Protein AF-A0A7V0LSQ2-F1 (afdb_monomer_lite)

Secondary structure (DSSP, 8-state):
---HHHHHHHHHTTS----HHHHHHTGGGPPEEEE-S-HHHHHT---TTPEE--GGGHHHHGGGT--SS--EEEE-SSSHHHHHHHHHHHHTT-

Radius of gyration: 13.19 Å; chains: 1; bounding box: 29×27×44 Å

Foldseek 3Di:
DDDLVRVQVVLLVVFDDDDPVRQVVCPPVRFAEEEQDDPVVVVVDDDPRHHYDHLVCCVVCVVVPDDLPGDYAYDYDPCRSRSVSRSVVVVVRD

Sequence (94 aa):
MFSYQEWTDRTRSRINEISVAELAARGDDAPLIIDIREDAEYAEGAIPGAVHIPRGFLENAIAEYADRDTEFVLYCSVGQRSALAAYALQQMGY

pLDDT: mean 92.44, std 6.97, range [62.09, 98.19]

Structure (mmCIF, N/CA/C/O backbone):
data_AF-A0A7V0LSQ2-F1
#
_entry.id   AF-A0A7V0LSQ2-F1
#
loop_
_atom_site.group_PDB
_atom_site.id
_atom_site.type_symbol
_atom_site.label_atom_id
_atom_site.label_alt_id
_atom_site.label_comp_id
_atom_site.label_asym_id
_atom_site.label_entity_id
_atom_site.label_seq_id
_atom_site.pdbx_PDB_ins_code
_atom_site.Cartn_x
_atom_site.Cartn_y
_atom_site.Cartn_z
_atom_site.occupancy
_atom_site.B_iso_or_equiv
_atom_site.auth_seq_id
_atom_site.auth_comp_id
_atom_site.auth_asym_id
_atom_site.auth_atom_id
_atom_site.pdbx_PDB_model_num
ATOM 1 N N . MET A 1 1 ? -4.355 6.684 -28.044 1.00 62.09 1 MET A N 1
ATOM 2 C CA . MET A 1 1 ? -3.432 6.057 -27.078 1.00 62.09 1 MET A CA 1
ATOM 3 C C . MET A 1 1 ? -3.396 6.977 -25.877 1.00 62.09 1 MET A C 1
ATOM 5 O O . MET A 1 1 ? -3.090 8.142 -26.076 1.00 62.09 1 MET A O 1
ATOM 9 N N . PHE A 1 2 ? -3.828 6.515 -24.704 1.00 67.56 2 PHE A N 1
ATOM 10 C CA . PHE A 1 2 ? -3.780 7.338 -23.492 1.00 67.56 2 PHE A CA 1
ATOM 11 C C . PHE A 1 2 ? -2.355 7.356 -22.945 1.00 67.56 2 PHE A C 1
ATOM 13 O O . PHE A 1 2 ? -1.646 6.350 -23.035 1.00 67.56 2 PHE A O 1
ATOM 20 N N . SER A 1 3 ? -1.945 8.490 -22.392 1.00 80.81 3 SER A N 1
ATOM 21 C CA . SER A 1 3 ? -0.712 8.595 -21.623 1.00 80.81 3 SER A CA 1
ATOM 22 C C . SER A 1 3 ? -0.847 7.878 -20.274 1.00 80.81 3 SER A C 1
ATOM 24 O O . SER A 1 3 ? -1.944 7.631 -19.769 1.00 80.81 3 SER A O 1
ATOM 26 N N . TYR A 1 4 ? 0.294 7.555 -19.667 1.00 73.88 4 TYR A N 1
ATOM 27 C CA . TYR A 1 4 ? 0.352 6.925 -18.345 1.00 73.88 4 TYR A CA 1
ATOM 28 C C . TYR A 1 4 ? -0.317 7.780 -17.250 1.00 73.88 4 TYR A C 1
ATOM 30 O O . TYR A 1 4 ? -0.971 7.252 -16.349 1.00 73.88 4 TYR A O 1
ATOM 38 N N . GLN A 1 5 ? -0.202 9.106 -17.359 1.00 74.38 5 GLN A N 1
ATOM 39 C CA . GLN A 1 5 ? -0.817 10.052 -16.425 1.00 74.38 5 GLN A CA 1
ATOM 40 C C . GLN A 1 5 ? -2.342 10.035 -16.543 1.00 74.38 5 GLN A C 1
ATOM 42 O O . GLN A 1 5 ? -3.023 9.804 -15.550 1.00 74.38 5 GLN A O 1
ATOM 47 N N . GLU A 1 6 ? -2.878 10.131 -17.764 1.00 78.19 6 GLU A N 1
ATOM 48 C CA . GLU A 1 6 ? -4.328 10.054 -17.997 1.00 78.19 6 GLU A CA 1
ATOM 49 C C . GLU A 1 6 ? -4.923 8.723 -17.521 1.00 78.19 6 GLU A C 1
ATOM 51 O O . GLU A 1 6 ? -6.065 8.670 -17.060 1.00 78.19 6 GLU A O 1
ATOM 56 N N . TRP A 1 7 ? -4.163 7.630 -17.629 1.00 74.69 7 TRP A N 1
ATOM 57 C CA . TRP A 1 7 ? -4.606 6.331 -17.130 1.00 74.69 7 TRP A CA 1
ATOM 58 C C . TRP A 1 7 ? -4.648 6.291 -15.600 1.00 74.69 7 TRP A C 1
ATOM 60 O O . TRP A 1 7 ? -5.617 5.797 -15.022 1.00 74.69 7 TRP A O 1
ATOM 70 N N . THR A 1 8 ? -3.645 6.873 -14.945 1.00 75.12 8 THR A N 1
ATOM 71 C CA . THR A 1 8 ? -3.582 6.967 -13.481 1.00 75.12 8 THR A CA 1
ATOM 72 C C . THR A 1 8 ? -4.711 7.840 -12.929 1.00 75.12 8 THR A C 1
ATOM 74 O O . THR A 1 8 ? -5.423 7.408 -12.023 1.00 75.12 8 THR A O 1
ATOM 77 N N . ASP A 1 9 ? -4.956 9.010 -13.521 1.00 80.00 9 ASP A N 1
ATOM 78 C CA . ASP A 1 9 ? -5.999 9.944 -13.071 1.00 80.00 9 ASP A CA 1
ATOM 79 C C . ASP A 1 9 ? -7.404 9.343 -13.193 1.00 80.00 9 ASP A C 1
ATOM 81 O O . ASP A 1 9 ? -8.240 9.463 -12.296 1.00 80.00 9 ASP A O 1
ATOM 85 N N . ARG A 1 10 ? -7.662 8.616 -14.286 1.00 79.81 10 ARG A N 1
ATOM 86 C CA . ARG A 1 10 ? -8.933 7.898 -14.474 1.00 79.81 10 ARG A CA 1
ATOM 87 C C . ARG A 1 10 ? -9.105 6.718 -13.527 1.00 79.81 10 ARG A C 1
ATOM 89 O O . ARG A 1 10 ? -10.236 6.310 -13.284 1.00 79.81 10 ARG A O 1
ATOM 96 N N . THR A 1 11 ? -8.005 6.148 -13.052 1.00 83.62 11 THR A N 1
ATOM 97 C CA . THR A 1 11 ? -8.022 5.015 -12.127 1.00 83.62 11 THR A CA 1
ATOM 98 C C . THR A 1 11 ? -8.295 5.482 -10.703 1.00 83.62 11 THR A C 1
ATOM 100 O O . THR A 1 11 ? -9.098 4.872 -10.004 1.00 83.62 11 THR A O 1
ATOM 103 N N . ARG A 1 12 ? -7.712 6.619 -10.310 1.00 84.75 12 ARG A N 1
ATOM 104 C CA . ARG A 1 12 ? -7.924 7.246 -8.998 1.00 84.75 12 ARG A CA 1
ATOM 105 C C . ARG A 1 12 ? -9.395 7.533 -8.693 1.00 84.75 12 ARG A C 1
ATOM 107 O O . ARG A 1 12 ? -9.831 7.330 -7.572 1.00 84.75 12 ARG A O 1
ATOM 114 N N . SER A 1 13 ? -10.199 7.898 -9.695 1.00 86.38 13 SER A N 1
ATOM 115 C CA . SER A 1 13 ? -11.646 8.112 -9.508 1.00 86.38 13 SER A CA 1
ATOM 116 C C . SER A 1 13 ? -12.475 6.832 -9.327 1.00 86.38 13 SER A C 1
ATOM 118 O O . SER A 1 13 ? -13.687 6.917 -9.134 1.00 86.38 13 SER A O 1
ATOM 120 N N . ARG A 1 14 ? -11.854 5.649 -9.420 1.00 89.00 14 ARG A N 1
ATOM 121 C CA . ARG A 1 14 ? -12.516 4.338 -9.304 1.00 89.00 14 ARG A CA 1
ATOM 122 C C . ARG A 1 14 ? -12.116 3.558 -8.057 1.00 89.00 14 ARG A C 1
ATOM 124 O O . ARG A 1 14 ? -12.697 2.509 -7.810 1.00 89.00 14 ARG A O 1
ATOM 131 N N . ILE A 1 15 ? -11.148 4.060 -7.302 1.00 93.38 15 ILE A N 1
ATOM 132 C CA . ILE A 1 15 ? -10.631 3.442 -6.083 1.00 93.38 15 ILE A CA 1
ATOM 133 C C . ILE A 1 15 ? -10.962 4.326 -4.882 1.00 93.38 15 ILE A C 1
ATOM 135 O O . ILE A 1 15 ? -11.222 5.520 -5.029 1.00 93.38 15 ILE A O 1
ATOM 139 N N . ASN A 1 16 ? -10.904 3.744 -3.688 1.00 93.38 16 ASN A N 1
ATOM 140 C CA . ASN A 1 16 ? -10.918 4.520 -2.456 1.00 93.38 16 ASN A CA 1
ATOM 141 C C . ASN A 1 16 ? -9.482 4.944 -2.129 1.00 93.38 16 ASN A C 1
ATOM 143 O O . ASN A 1 16 ? -8.594 4.098 -2.026 1.00 93.38 16 ASN A O 1
ATOM 147 N N . GLU A 1 17 ? -9.252 6.247 -1.972 1.00 94.12 17 GLU A N 1
ATOM 148 C CA . GLU A 1 17 ? -7.991 6.789 -1.461 1.00 94.12 17 GLU A CA 1
ATOM 149 C C . GLU A 1 17 ? -8.188 7.254 -0.015 1.00 94.12 17 GLU A C 1
ATOM 151 O O . GLU A 1 17 ? -9.220 7.831 0.326 1.00 94.12 17 GLU A O 1
ATOM 156 N N . ILE A 1 18 ? -7.183 7.016 0.824 1.00 94.69 18 ILE A N 1
ATOM 157 C CA . ILE A 1 18 ? -7.117 7.511 2.199 1.00 94.69 18 ILE A CA 1
ATOM 158 C C . ILE A 1 18 ? -5.820 8.296 2.366 1.00 94.69 18 ILE A C 1
ATOM 160 O O . ILE A 1 18 ? -4.764 7.888 1.870 1.00 94.69 18 ILE A O 1
ATOM 164 N N . SER A 1 19 ? -5.881 9.444 3.038 1.00 93.38 19 SER A N 1
ATOM 165 C CA . SER A 1 19 ? -4.674 10.203 3.354 1.00 93.38 19 SER A CA 1
ATOM 166 C C . SER A 1 19 ? -3.883 9.541 4.485 1.00 93.38 19 SER A C 1
ATOM 168 O O . SER A 1 19 ? -4.422 8.823 5.326 1.00 93.38 19 SER A O 1
ATOM 170 N N . VAL A 1 20 ? -2.585 9.843 4.561 1.00 91.50 20 VAL A N 1
ATOM 171 C CA . VAL A 1 20 ? -1.721 9.366 5.656 1.00 91.50 20 VAL A CA 1
ATOM 172 C C . VAL A 1 20 ? -2.253 9.811 7.023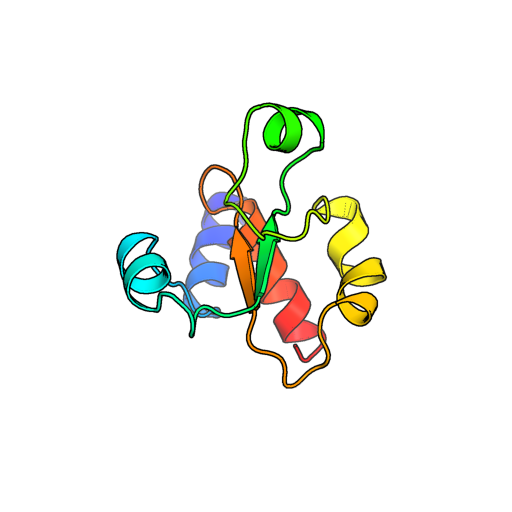 1.00 91.50 20 VAL A C 1
ATOM 174 O O . VAL A 1 20 ? -2.189 9.049 7.982 1.00 91.50 20 VAL A O 1
ATOM 177 N N . ALA A 1 21 ? -2.807 11.024 7.115 1.00 93.00 21 ALA A N 1
ATOM 178 C CA . ALA A 1 21 ? -3.364 11.550 8.357 1.00 93.00 21 ALA A CA 1
ATOM 179 C C . ALA A 1 21 ? -4.626 10.789 8.793 1.00 93.00 21 ALA A C 1
ATOM 181 O O . ALA A 1 21 ? -4.760 10.461 9.968 1.00 93.00 21 ALA A O 1
ATOM 182 N N . GLU A 1 22 ? -5.524 10.476 7.857 1.00 94.06 22 GLU A N 1
ATOM 183 C CA . GLU A 1 22 ? -6.728 9.684 8.139 1.00 94.06 22 GLU A CA 1
ATOM 184 C C . GLU A 1 22 ? -6.382 8.242 8.513 1.00 94.06 22 GLU A C 1
ATOM 186 O O . GLU A 1 22 ? -6.964 7.705 9.451 1.00 94.06 22 GLU A O 1
ATOM 191 N N . LEU A 1 23 ? -5.408 7.631 7.828 1.00 93.69 23 LEU A N 1
ATOM 192 C CA . LEU A 1 23 ? -4.931 6.291 8.167 1.00 93.69 23 LEU A CA 1
ATOM 193 C C . LEU A 1 23 ? -4.310 6.266 9.569 1.00 93.69 23 LEU A C 1
ATOM 195 O O . LEU A 1 23 ? -4.642 5.400 10.372 1.00 93.69 23 LEU A O 1
ATOM 199 N N . ALA A 1 24 ? -3.465 7.248 9.894 1.00 91.00 24 ALA A N 1
ATOM 200 C CA . ALA A 1 24 ? -2.858 7.366 11.218 1.00 91.00 24 ALA A CA 1
ATOM 201 C C . ALA A 1 24 ? -3.900 7.610 12.322 1.00 91.00 24 ALA A C 1
ATOM 203 O O . ALA A 1 24 ? -3.747 7.106 13.433 1.00 91.00 24 ALA A O 1
ATOM 204 N N . ALA A 1 25 ? -4.974 8.346 12.021 1.00 94.69 25 ALA A N 1
ATOM 205 C CA . ALA A 1 25 ? -6.061 8.596 12.963 1.00 94.69 25 ALA A CA 1
ATOM 206 C C . ALA A 1 25 ? -6.858 7.331 13.327 1.00 94.69 25 ALA A C 1
ATOM 208 O O . ALA A 1 25 ? -7.537 7.338 14.353 1.00 94.69 25 ALA A O 1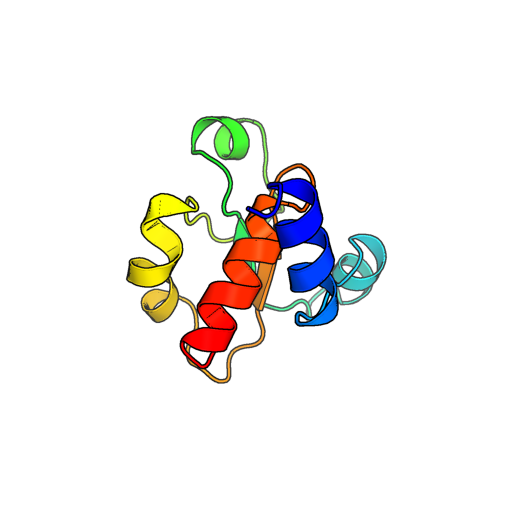
ATOM 209 N N . ARG A 1 26 ? 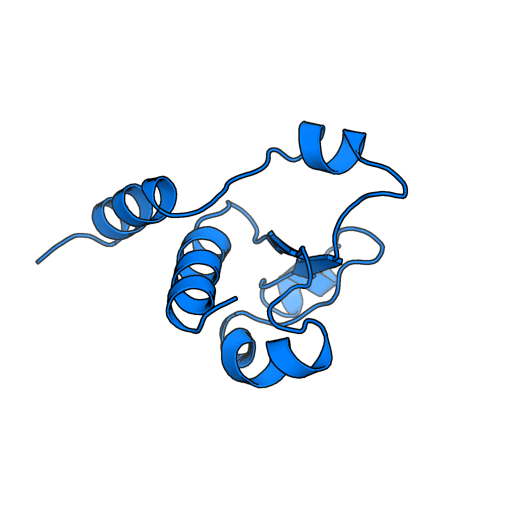-6.767 6.253 12.531 1.00 92.31 26 ARG A N 1
ATOM 210 C CA . ARG A 1 26 ? -7.398 4.966 12.862 1.00 92.31 26 ARG A CA 1
ATOM 211 C C . ARG A 1 26 ? -6.685 4.206 13.984 1.00 92.31 26 ARG A C 1
ATOM 213 O O . ARG A 1 26 ? -7.326 3.400 14.644 1.00 92.31 26 ARG A O 1
ATOM 220 N N . GLY A 1 27 ? -5.404 4.481 14.247 1.00 90.06 27 GLY A N 1
ATOM 221 C CA . GLY A 1 27 ? -4.669 3.858 15.354 1.00 90.06 27 GLY A CA 1
ATOM 222 C C . GLY A 1 27 ? -4.698 2.326 15.301 1.00 90.06 27 GLY A C 1
ATOM 223 O O . GLY A 1 27 ? -4.328 1.742 14.287 1.00 90.06 27 GLY A O 1
ATOM 224 N N . ASP A 1 28 ? -5.150 1.691 16.384 1.00 88.88 28 ASP A N 1
ATOM 225 C CA . ASP A 1 28 ? -5.245 0.226 16.493 1.00 88.88 28 ASP A CA 1
ATOM 226 C C . ASP A 1 28 ? -6.339 -0.386 15.592 1.00 88.88 28 ASP A C 1
ATOM 228 O O . ASP A 1 2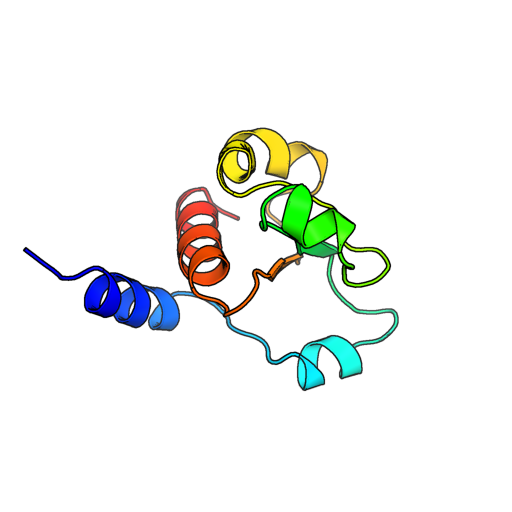8 ? -6.278 -1.573 15.283 1.00 88.88 28 ASP A O 1
ATOM 232 N N . ASP A 1 29 ? -7.297 0.423 15.123 1.00 91.19 29 ASP A N 1
ATOM 233 C CA . ASP A 1 29 ? -8.328 0.027 14.152 1.00 91.19 29 ASP A CA 1
ATOM 234 C C . ASP A 1 29 ? -7.861 0.239 12.696 1.00 91.19 29 ASP A C 1
ATOM 236 O O . ASP A 1 29 ? -8.666 0.253 11.756 1.00 91.19 29 ASP A O 1
ATOM 240 N N . ALA A 1 30 ? -6.563 0.484 12.479 1.00 91.62 30 ALA A N 1
ATOM 241 C CA . ALA A 1 30 ? -6.019 0.610 11.137 1.00 91.62 30 ALA A CA 1
ATOM 242 C C . ALA A 1 30 ? -6.144 -0.725 10.373 1.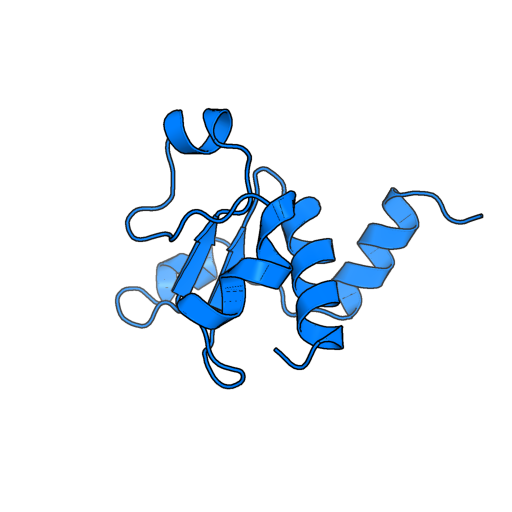00 91.62 30 ALA A C 1
ATOM 244 O O . ALA A 1 30 ? -5.846 -1.787 10.924 1.00 91.62 30 ALA A O 1
ATOM 245 N N . PRO A 1 31 ? -6.557 -0.684 9.093 1.00 95.19 31 PRO A N 1
ATOM 246 C CA . PRO A 1 31 ? -6.628 -1.876 8.257 1.00 95.19 31 PRO A CA 1
ATOM 247 C C . PRO A 1 31 ? -5.233 -2.442 7.978 1.00 95.19 31 PRO A C 1
ATOM 249 O O . PRO A 1 31 ? -4.214 -1.792 8.227 1.00 95.19 31 PRO A O 1
ATOM 252 N N . LEU A 1 32 ? -5.182 -3.635 7.382 1.00 96.00 32 LEU A N 1
ATOM 253 C CA . LEU A 1 32 ? -3.927 -4.222 6.917 1.00 96.00 32 LEU A CA 1
ATOM 254 C C . LEU A 1 32 ? -3.216 -3.253 5.958 1.00 96.00 32 LEU A C 1
ATOM 256 O O . LEU A 1 32 ? -3.776 -2.840 4.944 1.00 96.00 32 LEU A O 1
ATOM 260 N N . ILE A 1 33 ? -1.966 -2.908 6.256 1.00 97.06 33 ILE A N 1
ATOM 261 C CA . ILE A 1 33 ? -1.160 -2.026 5.409 1.00 97.06 33 ILE A CA 1
ATOM 262 C C . ILE A 1 33 ? -0.227 -2.888 4.564 1.00 97.06 33 ILE A C 1
ATOM 264 O O . ILE A 1 33 ? 0.531 -3.692 5.103 1.00 97.06 33 ILE A O 1
ATOM 268 N N . ILE A 1 34 ? -0.252 -2.696 3.246 1.00 98.00 34 ILE A N 1
ATOM 269 C CA . ILE A 1 34 ? 0.588 -3.433 2.302 1.00 98.00 34 ILE A CA 1
ATOM 270 C C . ILE A 1 34 ? 1.504 -2.455 1.567 1.00 98.00 34 ILE A C 1
ATOM 272 O O . ILE A 1 34 ? 1.052 -1.577 0.823 1.00 98.00 34 ILE A O 1
ATOM 276 N N . ASP A 1 35 ? 2.806 -2.619 1.772 1.00 98.06 35 ASP A N 1
ATOM 277 C CA . ASP A 1 35 ? 3.843 -1.910 1.035 1.00 98.06 35 ASP A 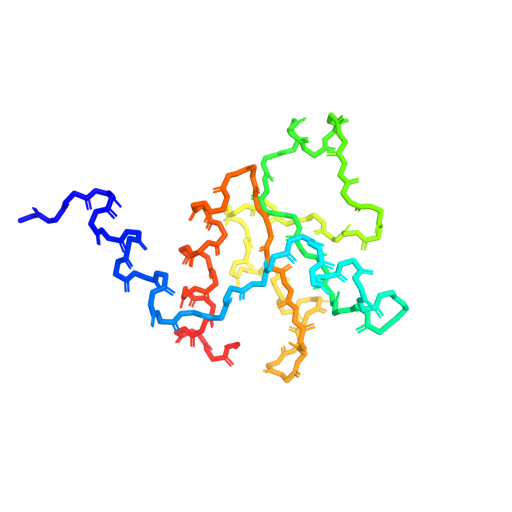CA 1
ATOM 278 C C . ASP A 1 35 ? 4.125 -2.642 -0.276 1.00 98.06 35 ASP A C 1
ATOM 280 O O . ASP A 1 35 ? 4.563 -3.792 -0.265 1.00 98.06 35 ASP A O 1
ATOM 284 N N . ILE A 1 36 ? 3.893 -1.968 -1.403 1.00 98.19 36 ILE A N 1
ATOM 285 C CA . ILE A 1 36 ? 4.124 -2.543 -2.734 1.00 98.19 36 ILE A CA 1
ATOM 286 C C . ILE A 1 36 ? 5.365 -1.993 -3.444 1.00 98.19 36 ILE A C 1
ATOM 288 O O . ILE A 1 36 ? 5.507 -2.146 -4.665 1.00 98.19 36 ILE A O 1
ATOM 292 N N . ARG A 1 37 ? 6.231 -1.286 -2.712 1.00 98.06 37 ARG A N 1
ATOM 293 C CA . ARG A 1 37 ? 7.508 -0.780 -3.225 1.00 98.06 37 ARG A CA 1
ATOM 294 C C . ARG A 1 37 ? 8.510 -1.917 -3.428 1.00 98.06 37 ARG A C 1
ATOM 296 O O . ARG A 1 37 ? 8.303 -3.041 -2.977 1.00 98.06 37 ARG A O 1
ATOM 303 N N . GLU A 1 38 ? 9.599 -1.610 -4.122 1.00 96.69 38 GLU A N 1
ATOM 304 C CA . GLU A 1 38 ? 10.696 -2.561 -4.319 1.00 96.69 38 GLU A CA 1
ATOM 305 C C . GLU A 1 38 ? 11.454 -2.820 -3.006 1.00 96.69 38 GLU A C 1
ATOM 307 O O . GLU A 1 38 ? 11.470 -1.969 -2.113 1.00 96.69 38 GLU A O 1
ATOM 312 N N . ASP A 1 39 ? 12.142 -3.961 -2.916 1.00 96.06 39 ASP A N 1
ATOM 313 C CA . ASP A 1 39 ? 12.883 -4.403 -1.723 1.00 96.06 39 ASP A CA 1
ATOM 314 C C . ASP A 1 39 ? 13.852 -3.341 -1.184 1.00 96.06 39 ASP A C 1
ATOM 316 O O . ASP A 1 39 ? 13.957 -3.141 0.025 1.00 96.06 39 ASP A O 1
ATOM 320 N N . ALA A 1 40 ? 14.537 -2.624 -2.080 1.00 96.31 40 ALA A N 1
ATOM 321 C CA . ALA A 1 40 ? 15.468 -1.565 -1.701 1.00 96.31 40 ALA A CA 1
ATOM 322 C C . ALA A 1 40 ? 14.758 -0.393 -0.999 1.00 96.31 40 ALA A C 1
ATOM 324 O O . ALA A 1 40 ? 15.237 0.090 0.021 1.00 96.31 40 ALA A O 1
ATOM 325 N N . GLU A 1 41 ? 13.590 0.024 -1.499 1.00 96.25 41 GLU A N 1
ATOM 326 C CA . GLU A 1 41 ? 12.801 1.110 -0.903 1.00 96.25 41 GLU A CA 1
ATOM 327 C C . GLU A 1 41 ? 12.198 0.696 0.449 1.00 96.25 41 GLU A C 1
ATOM 329 O O . GLU A 1 41 ? 12.056 1.527 1.346 1.00 96.25 41 GLU A O 1
ATOM 334 N N . TYR A 1 42 ? 11.823 -0.580 0.595 1.00 95.94 42 TYR A N 1
ATOM 335 C CA . TYR A 1 42 ? 11.340 -1.129 1.863 1.00 95.94 42 TYR A CA 1
ATOM 336 C C . TYR A 1 42 ? 12.462 -1.191 2.910 1.00 95.94 42 TYR A C 1
ATOM 338 O O . TYR A 1 42 ? 12.258 -0.810 4.064 1.00 95.94 42 TYR A O 1
ATOM 346 N N . ALA A 1 43 ? 13.667 -1.601 2.498 1.00 95.31 43 ALA A N 1
ATOM 347 C CA . ALA A 1 43 ? 14.843 -1.678 3.363 1.00 95.31 43 ALA A CA 1
ATOM 348 C C . ALA A 1 43 ? 15.319 -0.307 3.881 1.00 95.31 43 ALA A C 1
ATOM 350 O O . ALA A 1 43 ? 15.905 -0.233 4.961 1.00 95.31 43 ALA A O 1
ATOM 351 N N . GLU A 1 44 ? 15.046 0.778 3.150 1.00 95.81 44 GLU A N 1
ATOM 352 C CA . GLU A 1 44 ? 15.312 2.157 3.593 1.00 95.81 44 GLU A CA 1
ATOM 353 C C . GLU A 1 44 ? 14.369 2.631 4.714 1.00 95.81 44 GLU A C 1
ATOM 355 O O . GLU A 1 44 ? 14.648 3.625 5.386 1.00 95.81 44 GLU A O 1
ATOM 360 N N . GLY A 1 45 ? 13.268 1.914 4.941 1.00 94.31 45 GLY A N 1
ATOM 361 C CA . GLY A 1 45 ? 12.282 2.206 5.971 1.00 94.31 45 GLY A CA 1
ATOM 362 C C . GLY A 1 45 ? 10.858 2.033 5.454 1.00 94.31 45 GLY A C 1
ATOM 363 O O . GLY A 1 45 ? 10.539 2.358 4.308 1.00 94.31 45 GLY A O 1
ATOM 364 N N . ALA A 1 46 ? 9.978 1.548 6.325 1.00 95.75 46 ALA A N 1
ATOM 365 C CA . ALA A 1 46 ? 8.584 1.256 6.014 1.00 95.75 46 ALA A CA 1
ATOM 366 C C . ALA A 1 46 ? 7.669 1.606 7.191 1.00 95.75 46 ALA A C 1
ATOM 368 O O . ALA A 1 46 ? 8.133 1.831 8.313 1.00 95.75 46 ALA A O 1
ATOM 369 N N . ILE A 1 47 ? 6.362 1.652 6.928 1.00 93.25 47 ILE A N 1
ATOM 370 C CA . ILE A 1 47 ? 5.362 1.834 7.981 1.00 93.25 47 ILE A CA 1
ATOM 371 C C . ILE A 1 47 ? 5.431 0.616 8.922 1.00 93.25 47 ILE A C 1
ATOM 373 O O . ILE A 1 47 ? 5.342 -0.517 8.443 1.00 93.25 47 ILE A O 1
ATOM 377 N N . PRO A 1 48 ? 5.600 0.803 10.246 1.00 91.69 48 PRO A N 1
ATOM 378 C CA . PRO A 1 48 ? 5.629 -0.311 11.188 1.00 91.69 48 PRO A CA 1
ATOM 379 C C . PRO A 1 48 ? 4.368 -1.175 11.086 1.00 91.69 48 PRO A C 1
ATOM 381 O O . PRO A 1 48 ? 3.258 -0.652 11.076 1.00 91.69 48 PRO A O 1
ATOM 384 N N . GLY A 1 49 ? 4.546 -2.495 11.014 1.00 92.19 49 GLY A N 1
ATOM 385 C CA . GLY A 1 49 ? 3.440 -3.448 10.871 1.00 92.19 49 GLY A CA 1
ATOM 386 C C . GLY A 1 49 ? 2.930 -3.637 9.439 1.00 92.19 49 GLY A C 1
ATOM 387 O O . GLY A 1 49 ? 2.067 -4.486 9.229 1.00 92.19 49 GLY A O 1
ATOM 388 N N . ALA A 1 50 ? 3.464 -2.909 8.453 1.00 95.88 50 ALA A N 1
ATOM 389 C CA . ALA A 1 50 ? 3.126 -3.153 7.057 1.00 95.88 50 ALA A CA 1
ATOM 390 C C . ALA A 1 50 ? 3.660 -4.510 6.575 1.00 95.88 50 ALA A C 1
ATOM 392 O O . ALA A 1 50 ? 4.786 -4.906 6.883 1.00 95.88 50 ALA A O 1
ATOM 393 N N . VAL A 1 51 ? 2.855 -5.196 5.767 1.00 97.25 51 VAL A N 1
ATOM 394 C CA . VAL A 1 51 ? 3.275 -6.377 5.012 1.00 97.25 51 VAL A CA 1
ATOM 395 C C . VAL A 1 51 ? 3.915 -5.912 3.713 1.00 97.25 51 VAL A C 1
ATOM 397 O O . VAL A 1 51 ? 3.350 -5.095 2.990 1.00 97.25 51 VAL A O 1
ATOM 400 N N . HIS A 1 52 ? 5.090 -6.439 3.394 1.00 98.06 52 HIS A N 1
ATOM 401 C CA . HIS A 1 52 ? 5.776 -6.112 2.150 1.00 98.06 52 HIS A CA 1
ATOM 402 C C . HIS A 1 52 ? 5.442 -7.123 1.056 1.00 98.06 52 HIS A C 1
ATOM 404 O O . HIS A 1 52 ? 5.721 -8.311 1.199 1.00 98.06 52 HIS A O 1
ATOM 410 N N . ILE A 1 53 ? 4.842 -6.644 -0.035 1.00 98.00 53 ILE A N 1
ATOM 411 C CA . ILE A 1 53 ? 4.543 -7.437 -1.231 1.00 98.00 53 ILE A CA 1
ATOM 412 C C . ILE A 1 53 ? 4.880 -6.583 -2.458 1.00 98.00 53 ILE A C 1
ATOM 414 O O . ILE A 1 53 ? 4.037 -5.790 -2.884 1.00 98.00 53 ILE A O 1
ATOM 418 N N . PRO A 1 54 ? 6.074 -6.721 -3.064 1.00 97.50 54 PRO A N 1
ATOM 419 C CA . PRO A 1 54 ? 6.456 -5.891 -4.201 1.00 97.50 54 PRO A CA 1
ATOM 420 C C . PRO A 1 54 ? 5.417 -5.966 -5.319 1.00 97.50 54 PRO A C 1
ATOM 422 O O . PRO A 1 54 ? 4.849 -7.032 -5.583 1.00 97.50 54 PRO A O 1
ATOM 425 N N . ARG A 1 55 ? 5.179 -4.843 -6.013 1.00 96.19 55 ARG A N 1
ATOM 426 C CA . ARG A 1 55 ? 4.102 -4.715 -7.012 1.00 96.19 55 ARG A CA 1
ATOM 427 C C . ARG A 1 55 ? 4.026 -5.901 -7.975 1.00 96.19 55 ARG A C 1
ATOM 429 O O . ARG A 1 55 ? 2.918 -6.319 -8.282 1.00 96.19 55 ARG A O 1
ATOM 436 N N . GLY A 1 56 ? 5.156 -6.426 -8.453 1.00 95.62 56 GLY A N 1
ATOM 437 C CA . GLY A 1 56 ? 5.195 -7.537 -9.415 1.00 95.62 56 GLY A CA 1
ATOM 438 C C . GLY A 1 56 ? 4.661 -8.881 -8.899 1.00 95.62 56 GLY A C 1
ATOM 439 O O . GLY A 1 56 ? 4.362 -9.755 -9.707 1.00 95.62 56 GLY A O 1
ATOM 440 N N . PHE A 1 57 ? 4.523 -9.045 -7.582 1.00 96.69 57 PHE A N 1
ATOM 441 C CA . PHE A 1 57 ? 4.050 -10.276 -6.939 1.00 96.69 57 PHE A CA 1
ATOM 442 C C . PHE A 1 57 ? 2.657 -10.141 -6.318 1.00 96.69 57 PHE A C 1
ATOM 444 O O . PHE A 1 57 ? 2.078 -11.147 -5.906 1.00 96.69 57 PHE A O 1
ATOM 451 N N . LEU A 1 58 ? 2.111 -8.922 -6.269 1.00 97.44 58 LEU A N 1
ATOM 452 C CA . LEU A 1 58 ? 0.908 -8.593 -5.508 1.00 97.44 58 LEU A CA 1
ATOM 453 C C . LEU A 1 58 ? -0.279 -9.510 -5.814 1.00 97.44 58 LEU A C 1
ATOM 455 O O . LEU A 1 58 ? -0.838 -10.098 -4.896 1.00 97.44 58 LEU A O 1
ATOM 459 N N . GLU A 1 59 ? -0.644 -9.674 -7.084 1.00 96.06 59 GLU A N 1
ATOM 460 C CA . GLU A 1 59 ? -1.822 -10.454 -7.485 1.00 96.06 59 GLU A CA 1
ATOM 461 C C . GLU A 1 59 ? -1.715 -11.940 -7.119 1.00 96.06 59 GLU A C 1
ATOM 463 O O . GLU A 1 59 ? -2.738 -12.593 -6.917 1.00 96.06 59 GLU A O 1
ATOM 468 N N . ASN A 1 60 ? -0.492 -12.469 -7.025 1.00 96.19 60 ASN A N 1
ATOM 469 C CA . ASN A 1 60 ? -0.249 -13.871 -6.691 1.00 96.19 60 ASN A CA 1
ATOM 470 C C . ASN A 1 60 ? -0.175 -14.105 -5.178 1.00 96.19 60 ASN A C 1
ATOM 472 O O . ASN A 1 60 ? -0.532 -15.187 -4.726 1.00 96.19 60 ASN A O 1
ATOM 476 N N . ALA A 1 61 ? 0.283 -13.109 -4.416 1.00 97.06 61 ALA A N 1
ATOM 477 C CA . ALA A 1 61 ? 0.542 -13.241 -2.983 1.00 97.06 61 ALA A CA 1
ATOM 478 C C . ALA A 1 61 ? -0.587 -12.689 -2.096 1.00 97.06 61 ALA A C 1
ATOM 480 O O . ALA A 1 61 ? -0.713 -13.102 -0.949 1.00 97.06 61 ALA A O 1
ATOM 481 N N . ILE A 1 62 ? -1.430 -11.775 -2.596 1.00 96.81 62 ILE A N 1
ATOM 482 C CA . ILE A 1 62 ? -2.435 -11.068 -1.778 1.00 96.81 62 ILE A CA 1
ATOM 483 C C . ILE A 1 62 ? -3.379 -12.012 -1.016 1.00 96.81 62 ILE A C 1
ATOM 485 O O . ILE A 1 62 ? -3.725 -11.736 0.129 1.00 96.81 62 ILE A O 1
ATOM 489 N N . ALA A 1 63 ? -3.732 -13.157 -1.604 1.00 96.56 63 ALA A N 1
ATOM 490 C CA . ALA A 1 63 ? -4.629 -14.139 -0.996 1.00 96.56 63 ALA A CA 1
ATOM 491 C C . ALA A 1 63 ? -4.055 -14.820 0.262 1.00 96.56 63 ALA A C 1
ATOM 493 O O . ALA A 1 63 ? -4.810 -15.429 1.016 1.00 96.56 63 ALA A O 1
ATOM 494 N N . GLU A 1 64 ? -2.742 -14.732 0.494 1.00 96.69 64 GLU A N 1
ATOM 495 C CA . GLU A 1 64 ? -2.096 -15.235 1.712 1.00 96.69 64 GLU A CA 1
ATOM 496 C C . GLU A 1 64 ? -2.289 -14.288 2.908 1.00 96.69 64 GLU A C 1
ATOM 498 O O . GLU A 1 64 ? -2.157 -14.712 4.055 1.00 96.69 64 GLU A O 1
ATOM 503 N N . TYR A 1 65 ? -2.615 -13.017 2.644 1.00 96.25 65 TYR A N 1
ATOM 504 C CA . TYR A 1 65 ? -2.684 -11.955 3.653 1.00 96.25 65 TYR A CA 1
ATOM 505 C C . TYR A 1 65 ? -4.083 -11.363 3.826 1.00 96.25 65 TYR A C 1
ATOM 507 O O . TYR A 1 65 ? -4.418 -10.909 4.917 1.00 96.25 65 TYR A O 1
ATOM 515 N N . ALA A 1 66 ? -4.883 -11.350 2.761 1.00 95.00 66 ALA A N 1
ATOM 516 C CA . ALA A 1 66 ? -6.216 -10.773 2.740 1.00 95.00 66 ALA A CA 1
ATOM 517 C C . ALA A 1 66 ? -7.173 -11.684 1.965 1.00 95.00 66 ALA A C 1
ATOM 519 O O . ALA A 1 66 ? -6.892 -12.105 0.836 1.00 95.00 66 ALA A O 1
ATOM 520 N N . ASP A 1 67 ? -8.329 -11.963 2.564 1.00 95.62 67 ASP A N 1
ATOM 521 C CA . ASP A 1 67 ? -9.478 -12.478 1.826 1.00 95.62 67 ASP A CA 1
ATOM 522 C C . ASP A 1 67 ? -10.223 -11.327 1.117 1.00 95.62 67 ASP A C 1
ATOM 524 O O . ASP A 1 67 ? -9.750 -10.192 1.070 1.00 95.62 67 ASP A O 1
ATOM 528 N N . ARG A 1 68 ? -11.368 -11.625 0.493 1.00 94.06 68 ARG A N 1
ATOM 529 C CA . ARG A 1 68 ? -12.135 -10.639 -0.292 1.00 94.06 68 ARG A CA 1
ATOM 530 C C . ARG A 1 68 ? -12.894 -9.627 0.562 1.00 94.06 68 ARG A C 1
ATOM 532 O O . ARG A 1 68 ? -13.308 -8.606 0.031 1.00 94.06 68 ARG A O 1
ATOM 539 N N . ASP A 1 69 ? -13.075 -9.916 1.847 1.00 94.69 69 ASP A N 1
ATOM 540 C CA . ASP A 1 69 ? -13.809 -9.066 2.785 1.00 94.69 69 ASP A CA 1
ATOM 541 C C . ASP A 1 69 ? -12.857 -8.277 3.709 1.00 94.69 69 ASP A C 1
ATOM 543 O O . ASP A 1 69 ? -13.290 -7.403 4.462 1.00 94.69 69 ASP A O 1
ATOM 547 N N . THR A 1 70 ? -11.554 -8.566 3.653 1.00 95.75 70 THR A N 1
ATOM 548 C CA . THR A 1 70 ? -10.516 -7.897 4.441 1.00 95.75 70 THR A CA 1
ATOM 549 C C . THR A 1 70 ? -10.320 -6.455 3.963 1.00 95.75 70 THR A C 1
ATOM 551 O O . THR A 1 70 ? -9.946 -6.219 2.816 1.00 95.75 70 THR A O 1
ATOM 554 N N . GLU A 1 71 ? -10.485 -5.472 4.854 1.00 95.44 71 GLU A N 1
ATOM 555 C CA . GLU A 1 71 ? -10.078 -4.088 4.573 1.00 95.44 71 GLU A CA 1
ATOM 556 C C . GLU A 1 71 ? -8.543 -3.994 4.604 1.00 95.44 71 GLU A C 1
ATOM 558 O O . GLU A 1 71 ? -7.903 -4.297 5.615 1.00 95.44 71 GLU A O 1
ATOM 563 N N . PHE A 1 72 ? -7.940 -3.552 3.499 1.00 96.81 72 PHE A N 1
ATOM 564 C CA . PHE A 1 72 ? -6.505 -3.290 3.413 1.00 96.81 72 PHE A CA 1
ATOM 565 C C . PHE A 1 72 ? -6.208 -2.014 2.621 1.00 96.81 72 PHE A C 1
ATOM 567 O O . PHE A 1 72 ? -6.996 -1.559 1.790 1.00 96.81 72 PHE A O 1
ATOM 574 N N . VAL A 1 73 ? -5.035 -1.434 2.870 1.00 97.38 73 VAL A N 1
ATOM 575 C CA . VAL A 1 73 ? -4.533 -0.236 2.194 1.00 97.38 73 VAL A CA 1
ATOM 576 C C . VAL A 1 73 ? -3.205 -0.558 1.528 1.00 97.38 73 VAL A C 1
ATOM 578 O O . VAL A 1 73 ? -2.255 -0.990 2.177 1.00 97.38 73 VAL A O 1
ATOM 581 N N . LEU A 1 74 ? -3.121 -0.294 0.225 1.00 97.81 74 LEU A N 1
ATOM 582 C CA . LEU A 1 74 ? -1.866 -0.361 -0.516 1.00 97.81 74 LEU A CA 1
ATOM 583 C C . LEU A 1 74 ? -1.169 0.996 -0.479 1.00 97.81 74 LEU A C 1
ATOM 585 O O . LEU A 1 74 ? -1.784 2.016 -0.804 1.00 97.81 74 LEU A O 1
ATOM 589 N N . TYR A 1 75 ? 0.136 1.014 -0.220 1.00 97.44 75 TYR A N 1
ATOM 590 C CA . TYR A 1 75 ? 0.932 2.223 -0.408 1.00 97.44 75 TYR A CA 1
ATOM 591 C C . TYR A 1 75 ? 2.190 1.977 -1.236 1.00 97.44 75 TYR A C 1
ATOM 593 O O . TYR A 1 75 ? 2.753 0.887 -1.306 1.00 97.44 75 TYR A O 1
ATOM 601 N N . CYS A 1 76 ? 2.617 3.042 -1.903 1.00 95.38 76 CYS A N 1
ATOM 602 C CA . CYS A 1 76 ? 3.917 3.139 -2.545 1.00 95.38 76 CYS A CA 1
ATOM 603 C C . CYS A 1 76 ? 4.496 4.534 -2.277 1.00 95.38 76 CYS A C 1
ATOM 605 O O . CYS A 1 76 ? 3.878 5.340 -1.591 1.00 95.38 76 CYS A O 1
ATOM 607 N N . SER A 1 77 ? 5.628 4.879 -2.886 1.00 92.31 77 SER A N 1
ATOM 608 C CA . SER A 1 77 ? 6.366 6.117 -2.565 1.00 92.31 77 SER A CA 1
ATOM 609 C C . SER A 1 77 ? 5.580 7.405 -2.841 1.00 92.31 77 SER A C 1
ATOM 611 O O . SER A 1 77 ? 5.654 8.341 -2.058 1.00 92.31 77 SER A O 1
ATOM 613 N N . VAL A 1 78 ? 4.811 7.460 -3.938 1.00 90.38 78 VAL A N 1
ATOM 614 C CA . VAL A 1 78 ? 4.047 8.665 -4.347 1.00 90.38 78 VAL A CA 1
ATOM 615 C C . VAL A 1 78 ? 2.580 8.384 -4.710 1.00 90.38 78 VAL A C 1
ATOM 617 O O . VAL A 1 78 ? 1.921 9.193 -5.354 1.00 90.38 78 VAL A O 1
ATOM 620 N N . GLY A 1 79 ? 2.061 7.205 -4.367 1.00 89.75 79 GLY A N 1
ATOM 621 C CA . GLY A 1 79 ? 0.661 6.833 -4.616 1.00 89.75 79 GLY A CA 1
ATOM 622 C C . GLY A 1 79 ? 0.268 6.494 -6.066 1.00 89.75 79 GLY A C 1
ATOM 623 O O . GLY A 1 79 ? -0.913 6.315 -6.344 1.00 89.75 79 GLY A O 1
ATOM 624 N N . GLN A 1 80 ? 1.197 6.432 -7.027 1.00 91.00 80 GLN A N 1
ATOM 625 C CA . GLN A 1 80 ? 0.867 6.045 -8.413 1.00 91.00 80 GLN A CA 1
ATOM 626 C C . GLN A 1 80 ? 0.748 4.526 -8.582 1.00 91.00 80 GLN A C 1
ATOM 628 O O . GLN A 1 80 ? -0.268 4.033 -9.065 1.00 91.00 80 GLN A O 1
ATOM 633 N N . ARG A 1 81 ? 1.773 3.774 -8.151 1.00 94.12 81 ARG A N 1
ATOM 634 C CA . ARG A 1 81 ? 1.781 2.303 -8.238 1.00 94.12 81 ARG A CA 1
ATOM 635 C C . ARG A 1 81 ? 0.628 1.705 -7.433 1.00 94.12 81 ARG A C 1
ATOM 637 O O . ARG A 1 81 ? -0.035 0.796 -7.925 1.00 94.12 81 ARG A O 1
ATOM 644 N N . SER A 1 82 ? 0.370 2.239 -6.236 1.00 96.12 82 SER A N 1
ATOM 645 C CA . SER A 1 82 ? -0.696 1.747 -5.359 1.00 96.12 82 SER A CA 1
ATOM 646 C C . SER A 1 82 ? -2.084 2.014 -5.928 1.00 96.12 82 SER A C 1
ATOM 648 O O . SER A 1 82 ? -2.926 1.131 -5.848 1.00 96.12 82 SER A O 1
ATOM 650 N N . ALA A 1 83 ? -2.310 3.154 -6.589 1.00 94.88 83 ALA A N 1
ATOM 651 C CA . ALA A 1 83 ? -3.593 3.434 -7.232 1.00 94.88 83 ALA A CA 1
ATOM 652 C C . ALA A 1 83 ? -3.921 2.421 -8.344 1.00 94.88 83 ALA A C 1
ATOM 654 O O . ALA A 1 83 ? -5.022 1.873 -8.397 1.00 94.88 83 ALA A O 1
ATOM 655 N N . LEU A 1 84 ? -2.947 2.125 -9.211 1.00 94.50 84 LEU A N 1
ATOM 656 C CA . LEU A 1 84 ? -3.129 1.142 -10.283 1.00 94.50 84 LEU A CA 1
ATOM 657 C C . LEU A 1 84 ? -3.292 -0.283 -9.739 1.00 94.50 84 LEU A C 1
ATOM 659 O O . LEU A 1 84 ? -4.087 -1.059 -10.266 1.00 94.50 84 LEU A O 1
ATOM 663 N N . ALA A 1 85 ? -2.548 -0.622 -8.685 1.00 96.38 85 ALA A N 1
ATOM 664 C CA . ALA A 1 85 ? -2.642 -1.908 -8.007 1.00 96.38 85 ALA A CA 1
ATOM 665 C C . ALA A 1 85 ? -4.002 -2.109 -7.323 1.00 96.38 85 ALA A C 1
ATOM 667 O O . ALA A 1 85 ? -4.620 -3.154 -7.503 1.00 96.38 85 ALA A O 1
ATOM 668 N N . ALA A 1 86 ? -4.496 -1.094 -6.610 1.00 96.56 86 ALA A N 1
ATOM 669 C CA . ALA A 1 86 ? -5.794 -1.131 -5.944 1.00 96.56 86 ALA A CA 1
ATOM 670 C C . ALA A 1 86 ? -6.915 -1.364 -6.959 1.00 96.56 86 ALA A C 1
ATOM 672 O O . ALA A 1 86 ? -7.760 -2.233 -6.768 1.00 96.56 86 ALA A O 1
ATOM 673 N N . TYR A 1 87 ? -6.870 -0.663 -8.093 1.00 95.25 87 TYR A N 1
ATOM 674 C CA . TYR A 1 87 ? -7.839 -0.879 -9.159 1.00 95.25 87 TYR A CA 1
ATOM 675 C C . TYR A 1 87 ? -7.763 -2.286 -9.754 1.00 95.25 87 TYR A C 1
ATOM 677 O O . TYR A 1 87 ? -8.799 -2.903 -9.988 1.00 95.25 87 TYR A O 1
ATOM 685 N N . ALA A 1 88 ? -6.557 -2.813 -9.988 1.00 95.12 88 ALA A N 1
ATOM 686 C CA . ALA A 1 88 ? -6.387 -4.177 -10.484 1.00 95.12 88 ALA A CA 1
ATOM 687 C C . ALA A 1 88 ? -6.985 -5.212 -9.515 1.00 95.12 88 ALA A C 1
ATOM 689 O O . ALA A 1 88 ? -7.742 -6.080 -9.950 1.00 95.12 88 ALA A O 1
ATOM 690 N N . LEU A 1 89 ? -6.723 -5.074 -8.212 1.00 96.19 89 LEU A N 1
ATOM 691 C CA . LEU A 1 89 ? -7.288 -5.951 -7.185 1.00 96.19 89 LEU A CA 1
ATOM 692 C C . LEU A 1 89 ? -8.816 -5.822 -7.082 1.00 96.19 89 LEU A C 1
ATOM 694 O O . LEU A 1 89 ? -9.494 -6.846 -7.008 1.00 96.19 89 LEU A O 1
ATOM 698 N N . GLN A 1 90 ? -9.373 -4.614 -7.218 1.00 94.62 90 GLN A N 1
ATOM 699 C CA . GLN A 1 90 ? -10.825 -4.421 -7.317 1.00 94.62 90 GLN A CA 1
ATOM 700 C C . GLN A 1 90 ? -11.437 -5.147 -8.517 1.00 94.62 90 GLN A C 1
ATOM 702 O O . GLN A 1 90 ? -12.495 -5.763 -8.403 1.00 94.62 90 GLN A O 1
ATOM 707 N N . GLN A 1 91 ? -10.772 -5.134 -9.679 1.00 94.31 91 GLN A N 1
ATOM 708 C CA . GLN A 1 91 ? -11.235 -5.916 -10.835 1.00 94.31 91 GLN A CA 1
ATOM 709 C C . GLN A 1 91 ? -11.162 -7.431 -10.587 1.00 94.31 91 GLN A C 1
ATOM 711 O O . GLN A 1 91 ? -11.896 -8.189 -11.219 1.00 94.31 91 GLN A O 1
ATOM 716 N N . MET A 1 92 ? -10.304 -7.877 -9.666 1.00 95.06 92 MET A N 1
ATOM 717 C CA . MET A 1 92 ? -10.230 -9.268 -9.219 1.00 95.06 92 MET A CA 1
ATOM 718 C C . MET A 1 92 ? -11.256 -9.599 -8.125 1.00 95.06 92 MET A C 1
ATOM 720 O O . MET A 1 92 ? -11.358 -10.772 -7.767 1.00 95.06 92 MET A O 1
ATOM 724 N N . GLY A 1 93 ? -11.993 -8.613 -7.599 1.00 94.44 93 GLY A N 1
ATOM 725 C CA . GLY A 1 93 ? -13.019 -8.777 -6.564 1.00 94.44 93 GLY A CA 1
ATOM 726 C C . GLY A 1 93 ? -12.533 -8.611 -5.122 1.00 94.44 93 GLY A C 1
ATOM 727 O O . GLY A 1 93 ? -13.176 -9.161 -4.234 1.00 94.44 93 GLY A O 1
ATOM 728 N N . TYR A 1 94 ? -11.387 -7.953 -4.909 1.00 93.50 94 TYR A N 1
ATOM 729 C CA . TYR A 1 94 ? -10.978 -7.422 -3.599 1.00 93.50 94 TYR A CA 1
ATOM 730 C C . TYR A 1 94 ? -11.567 -6.026 -3.342 1.00 93.50 94 TYR A C 1
ATOM 732 O O . TYR A 1 94 ? -11.955 -5.355 -4.327 1.00 93.50 94 TYR A O 1
#